Protein AF-A0A3C0HLF7-F1 (afdb_monomer_lite)

Sequence (80 aa):
MSTTPTPPKDFERALDELEALVQRLEGGDLSLEESLGAYERGVALYRQCQGALEQAELRIRLLADPADPSGARDFRPDAE

Secondary structure (DSSP, 8-state):
---PPPPPHHHHHHHHHHHHHHHHHHT----HHHHHHHHHHHHHHHHHHHHHHHHHHHHHHHHH-SS-TTTS----S---

pLDDT: mean 80.07, std 17.58, range [33.12, 96.12]

Structure (mmCIF, N/CA/C/O backbone):
data_AF-A0A3C0HLF7-F1
#
_entry.id   AF-A0A3C0HLF7-F1
#
loop_
_atom_site.group_PDB
_atom_site.id
_atom_site.type_symbol
_atom_site.label_atom_id
_atom_site.label_alt_id
_atom_site.label_comp_id
_atom_site.label_asym_id
_atom_site.label_entity_id
_atom_site.label_seq_id
_atom_site.pdbx_PDB_ins_code
_atom_site.Cartn_x
_atom_site.Cartn_y
_atom_site.Cartn_z
_atom_site.occupancy
_atom_site.B_iso_or_equiv
_atom_site.auth_seq_id
_atom_site.auth_comp_id
_atom_site.auth_asym_id
_atom_site.auth_atom_id
_atom_site.pdbx_PDB_model_num
ATOM 1 N N . MET A 1 1 ? -2.781 -0.979 -33.034 1.00 33.12 1 MET A N 1
ATOM 2 C CA . MET A 1 1 ? -3.014 -2.041 -32.035 1.00 33.12 1 MET A CA 1
ATOM 3 C C . MET A 1 1 ? -2.172 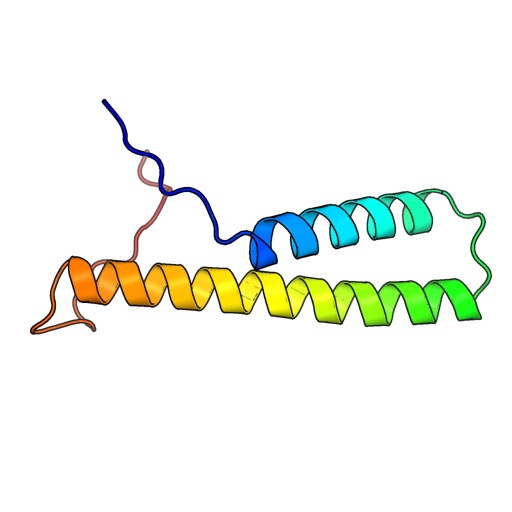-1.685 -30.828 1.00 33.12 1 MET A C 1
ATOM 5 O O . MET A 1 1 ? -0.961 -1.836 -30.891 1.00 33.12 1 MET A O 1
ATOM 9 N N . SER A 1 2 ? -2.783 -1.083 -29.811 1.00 35.31 2 SER A N 1
ATOM 10 C CA . SER A 1 2 ? -2.073 -0.663 -28.602 1.00 35.31 2 SER A CA 1
ATOM 11 C C . SER A 1 2 ? -1.969 -1.865 -27.675 1.00 35.31 2 SER A C 1
ATOM 13 O O . SER A 1 2 ? -2.969 -2.301 -27.112 1.00 35.31 2 SER A O 1
ATOM 15 N N . THR A 1 3 ? -0.782 -2.453 -27.585 1.00 38.62 3 THR A N 1
ATOM 16 C CA . THR A 1 3 ? -0.498 -3.532 -26.639 1.00 38.62 3 THR A CA 1
ATOM 17 C C . THR A 1 3 ? -0.312 -2.897 -25.265 1.00 38.62 3 THR A C 1
ATOM 19 O O . THR A 1 3 ? 0.793 -2.491 -24.916 1.00 38.62 3 THR A O 1
ATOM 22 N N . THR A 1 4 ? -1.397 -2.729 -24.508 1.00 45.81 4 THR A N 1
ATOM 23 C CA . THR A 1 4 ? -1.308 -2.261 -23.120 1.00 45.81 4 THR A CA 1
ATOM 24 C C . THR A 1 4 ? -0.612 -3.349 -22.297 1.00 45.81 4 THR A C 1
ATOM 26 O O . THR A 1 4 ? -1.084 -4.490 -22.307 1.00 45.81 4 THR A O 1
ATOM 29 N N . PRO A 1 5 ? 0.514 -3.060 -21.624 1.00 59.66 5 PRO A N 1
ATOM 30 C CA . PRO A 1 5 ? 1.163 -4.041 -20.767 1.00 59.66 5 PRO A CA 1
ATOM 31 C C . PRO A 1 5 ? 0.218 -4.402 -19.617 1.00 59.66 5 PRO A C 1
ATOM 33 O O . PRO A 1 5 ? -0.258 -3.526 -18.899 1.00 59.66 5 PRO A O 1
ATOM 36 N N . THR A 1 6 ? -0.081 -5.692 -19.463 1.00 60.78 6 THR A N 1
ATOM 37 C CA . THR A 1 6 ? -0.846 -6.190 -18.317 1.00 60.78 6 THR A CA 1
ATOM 38 C C . THR A 1 6 ? -0.003 -5.996 -17.055 1.00 60.78 6 THR A C 1
ATOM 40 O O . THR A 1 6 ? 1.146 -6.454 -17.037 1.00 60.78 6 THR A O 1
ATOM 43 N N .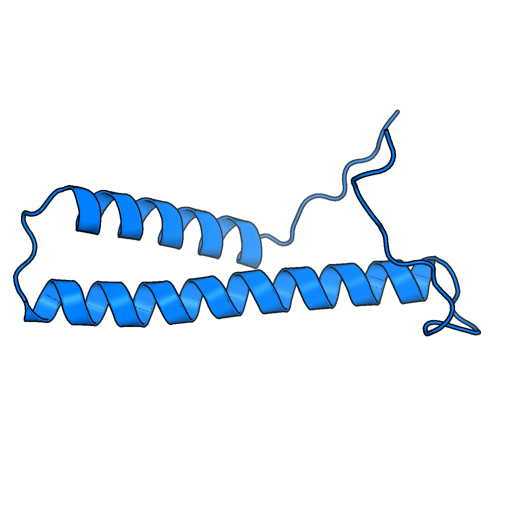 PRO A 1 7 ? -0.522 -5.312 -16.020 1.00 63.97 7 PRO A N 1
ATOM 44 C CA . PRO A 1 7 ? 0.198 -5.158 -14.766 1.00 63.97 7 PRO A CA 1
ATOM 45 C C . PRO A 1 7 ? 0.499 -6.528 -14.134 1.00 63.97 7 PRO A C 1
ATOM 47 O O . PRO A 1 7 ? -0.206 -7.510 -14.383 1.00 63.97 7 PRO A O 1
ATOM 50 N N . PRO A 1 8 ? 1.571 -6.640 -13.334 1.00 73.25 8 PRO A N 1
ATOM 51 C CA . PRO A 1 8 ? 1.876 -7.880 -12.636 1.00 73.25 8 PRO A CA 1
ATOM 52 C C . PRO A 1 8 ? 0.721 -8.257 -11.698 1.00 73.25 8 PRO A C 1
ATOM 54 O O . PRO A 1 8 ? 0.156 -7.396 -11.028 1.00 73.25 8 PRO A O 1
ATOM 57 N N . LYS A 1 9 ? 0.401 -9.556 -11.607 1.00 75.00 9 LYS A N 1
ATOM 58 C CA . LYS A 1 9 ? -0.699 -10.073 -10.766 1.00 75.00 9 LYS A CA 1
ATOM 59 C C . LYS A 1 9 ? -0.631 -9.600 -9.311 1.00 75.00 9 LYS A C 1
ATOM 61 O O . LYS A 1 9 ? -1.666 -9.434 -8.673 1.00 75.00 9 LYS A O 1
ATOM 66 N N . ASP A 1 10 ? 0.574 -9.387 -8.788 1.00 81.31 10 ASP A N 1
ATOM 67 C CA . ASP A 1 10 ? 0.785 -8.893 -7.427 1.00 81.31 10 ASP A CA 1
ATOM 68 C C . ASP A 1 10 ? 0.349 -7.432 -7.244 1.00 81.31 10 ASP A C 1
ATOM 70 O O . ASP A 1 10 ? -0.056 -7.062 -6.146 1.00 81.31 10 ASP A O 1
ATOM 74 N N . PHE A 1 11 ? 0.395 -6.615 -8.303 1.00 90.44 11 PHE A N 1
ATOM 75 C CA . PHE A 1 11 ? -0.118 -5.244 -8.287 1.00 90.44 11 PHE A CA 1
ATOM 76 C C . PHE A 1 11 ? -1.645 -5.232 -8.290 1.00 90.44 11 PHE A C 1
ATOM 78 O O . PHE A 1 11 ? -2.242 -4.618 -7.415 1.00 90.44 11 PHE A O 1
ATOM 85 N N . GLU A 1 12 ? -2.275 -5.947 -9.229 1.00 91.06 12 GLU A N 1
ATOM 86 C CA . GLU A 1 12 ? -3.743 -5.990 -9.331 1.00 91.06 12 GLU A CA 1
ATOM 87 C C . GLU A 1 12 ? -4.371 -6.503 -8.037 1.00 91.06 12 GLU A C 1
ATOM 89 O O . GLU A 1 12 ? -5.325 -5.925 -7.530 1.00 91.06 12 GLU A O 1
ATOM 94 N N . ARG A 1 13 ? -3.778 -7.545 -7.445 1.00 91.56 13 ARG A N 1
ATOM 95 C CA . ARG A 1 13 ? -4.246 -8.092 -6.174 1.00 91.56 13 ARG A CA 1
ATOM 96 C C . ARG A 1 13 ? -4.084 -7.112 -5.010 1.00 91.56 13 ARG A C 1
ATOM 98 O O . ARG A 1 13 ? -4.973 -7.032 -4.170 1.00 91.56 13 ARG A O 1
ATOM 105 N N . ALA A 1 14 ? -2.953 -6.410 -4.930 1.00 93.25 14 ALA A N 1
ATOM 106 C CA . ALA A 1 14 ? -2.722 -5.434 -3.867 1.00 93.25 14 ALA A CA 1
ATOM 107 C C . ALA A 1 14 ? -3.656 -4.222 -3.995 1.00 93.25 14 ALA A C 1
ATOM 109 O O . ALA A 1 14 ? -4.108 -3.691 -2.982 1.00 93.25 14 ALA A O 1
ATOM 110 N N . LEU A 1 15 ? -3.964 -3.814 -5.228 1.00 94.62 15 LEU A N 1
ATOM 111 C CA . LEU A 1 15 ? -4.909 -2.744 -5.515 1.00 94.62 15 LEU A CA 1
ATOM 112 C C . LEU A 1 15 ? -6.342 -3.137 -5.132 1.00 94.62 15 LEU A C 1
ATOM 114 O O . LEU A 1 15 ? -6.989 -2.381 -4.417 1.00 94.62 15 LEU A O 1
ATOM 118 N N . ASP A 1 16 ? -6.792 -4.332 -5.516 1.00 95.75 16 ASP A N 1
ATOM 119 C CA . ASP A 1 16 ? -8.124 -4.853 -5.171 1.00 95.75 16 ASP A CA 1
ATOM 120 C C . ASP A 1 16 ? -8.303 -4.977 -3.643 1.00 95.75 16 ASP A C 1
ATOM 122 O O . ASP A 1 16 ? -9.304 -4.538 -3.073 1.00 95.75 16 ASP A O 1
ATOM 126 N N . GLU A 1 17 ? -7.274 -5.473 -2.941 1.00 94.94 17 GLU A N 1
ATOM 127 C CA . GLU A 1 17 ? -7.281 -5.540 -1.475 1.00 94.94 17 GLU A CA 1
ATOM 128 C C . GLU A 1 17 ? -7.336 -4.140 -0.839 1.00 94.94 17 GLU A C 1
ATOM 130 O O . GLU A 1 17 ? -8.015 -3.946 0.173 1.00 94.94 17 GLU A O 1
ATOM 135 N N . LEU A 1 18 ? -6.652 -3.154 -1.430 1.00 95.56 18 LEU A N 1
ATOM 136 C CA . LEU A 1 18 ? -6.667 -1.770 -0.959 1.00 95.56 18 LEU A CA 1
ATOM 137 C C . LEU A 1 18 ? -8.045 -1.126 -1.164 1.00 95.56 18 LEU A C 1
ATOM 139 O O . LEU A 1 18 ? -8.547 -0.485 -0.243 1.00 95.56 18 LEU A O 1
ATOM 143 N N . GLU A 1 19 ? -8.675 -1.322 -2.322 1.00 95.62 19 GLU A N 1
ATOM 144 C CA . GLU A 1 19 ? -10.026 -0.823 -2.612 1.00 95.62 19 GLU A CA 1
ATOM 145 C C . GLU A 1 19 ? -11.061 -1.417 -1.651 1.00 95.62 19 GLU A C 1
ATOM 147 O O . GLU A 1 19 ? -11.848 -0.680 -1.051 1.00 95.62 19 GLU A O 1
ATOM 152 N N . ALA A 1 20 ? -11.016 -2.732 -1.423 1.00 94.50 20 ALA A N 1
ATOM 153 C CA . ALA A 1 20 ? -11.894 -3.400 -0.465 1.00 94.50 20 ALA A CA 1
ATOM 154 C C . ALA A 1 20 ? -11.699 -2.872 0.968 1.00 94.50 20 ALA A C 1
ATOM 156 O O . ALA A 1 20 ? -12.652 -2.752 1.744 1.00 94.50 20 ALA A O 1
ATOM 157 N N . LEU A 1 21 ? -10.460 -2.544 1.336 1.00 94.38 21 LEU A N 1
ATOM 158 C CA . LEU A 1 21 ? -10.137 -1.995 2.646 1.00 94.38 21 LEU A CA 1
ATOM 159 C C . LEU A 1 21 ? -10.656 -0.561 2.814 1.00 94.38 21 LEU A C 1
ATOM 161 O O . LEU A 1 21 ? -11.210 -0.240 3.867 1.00 94.38 21 LEU A O 1
ATOM 165 N N . VAL A 1 22 ? -10.531 0.277 1.782 1.00 93.62 22 VAL A N 1
ATOM 166 C CA . VAL A 1 22 ? -11.094 1.637 1.768 1.00 93.62 22 VAL A CA 1
ATOM 167 C C . VAL A 1 22 ? -12.613 1.586 1.900 1.00 93.62 22 VAL A C 1
ATOM 169 O O . VAL A 1 22 ? -13.155 2.245 2.783 1.00 93.62 22 VAL A O 1
ATOM 172 N N . GLN A 1 23 ? -13.290 0.721 1.139 1.00 92.75 23 GLN A N 1
ATOM 173 C CA . GLN A 1 23 ? -14.743 0.549 1.252 1.00 92.75 23 GLN A CA 1
ATOM 174 C C . GLN A 1 23 ? -15.181 0.161 2.671 1.00 92.75 23 GLN A C 1
ATOM 176 O O . GLN A 1 23 ? -16.199 0.643 3.168 1.00 92.75 23 GLN A O 1
ATOM 181 N N . ARG A 1 24 ? -14.408 -0.690 3.358 1.00 90.00 24 ARG A N 1
ATOM 182 C CA . ARG A 1 24 ? -14.684 -1.047 4.760 1.00 90.00 24 ARG A CA 1
ATOM 183 C C . ARG A 1 24 ? -14.494 0.129 5.716 1.00 90.00 24 ARG A C 1
ATOM 185 O O . ARG A 1 24 ? -15.291 0.271 6.638 1.00 90.00 24 ARG A O 1
ATOM 192 N N . LEU A 1 25 ? -13.465 0.951 5.510 1.00 89.06 25 LEU A N 1
ATOM 193 C CA . LEU A 1 25 ? -13.225 2.161 6.304 1.00 89.06 25 LEU A CA 1
ATOM 194 C C . LEU A 1 25 ? -14.337 3.199 6.107 1.00 89.06 25 LEU A C 1
ATOM 196 O O . LEU A 1 25 ? -14.799 3.792 7.079 1.00 89.06 25 LEU A O 1
ATOM 200 N N . GLU A 1 26 ? -14.805 3.380 4.872 1.00 90.75 26 GLU A N 1
ATOM 201 C CA . GLU A 1 26 ? -15.907 4.291 4.542 1.00 90.75 26 GLU A CA 1
ATOM 202 C C . GLU A 1 26 ? -17.260 3.817 5.091 1.00 90.75 26 GLU A C 1
ATOM 204 O O . GLU A 1 26 ? -18.141 4.636 5.349 1.00 90.75 26 GLU A O 1
ATOM 209 N N . GLY A 1 27 ? -17.417 2.509 5.317 1.00 88.06 27 GLY A N 1
ATOM 210 C CA . GLY A 1 27 ? -18.623 1.920 5.899 1.00 88.06 27 GLY A CA 1
ATOM 211 C C . GLY A 1 27 ? -18.889 2.318 7.356 1.00 88.06 27 GLY A C 1
ATOM 212 O O . GLY A 1 27 ? -20.032 2.253 7.794 1.00 88.06 27 GLY A O 1
ATOM 213 N N . GLY A 1 28 ? -17.872 2.753 8.110 1.00 84.31 28 GLY A N 1
ATOM 214 C CA . GLY A 1 28 ? -18.041 3.320 9.456 1.00 84.31 28 GLY A CA 1
ATOM 215 C C . GLY A 1 28 ? -18.390 2.335 10.585 1.00 84.31 28 GLY A C 1
ATOM 216 O O . GLY A 1 28 ? -18.525 2.764 11.727 1.00 84.31 28 GLY A O 1
ATOM 217 N N . ASP A 1 29 ? -18.495 1.034 10.304 1.00 87.69 29 ASP A N 1
ATOM 218 C CA . ASP A 1 29 ? -18.813 -0.021 11.288 1.00 87.69 29 ASP A CA 1
ATOM 219 C C . ASP A 1 29 ? -17.581 -0.561 12.050 1.00 87.69 29 ASP A C 1
ATOM 221 O O . ASP A 1 29 ? -17.691 -1.480 12.860 1.00 87.69 29 ASP A O 1
ATOM 225 N N . LEU A 1 30 ? -16.385 -0.020 11.795 1.00 90.19 30 LEU A N 1
ATOM 226 C CA . LEU A 1 30 ? -15.144 -0.503 12.404 1.00 90.19 30 LEU A CA 1
ATOM 227 C C . LEU A 1 30 ? -14.914 0.121 13.781 1.00 90.19 30 LEU A C 1
ATOM 229 O O . LEU A 1 30 ? -15.034 1.333 13.973 1.00 90.19 30 LEU A O 1
ATOM 233 N N . SER A 1 31 ? -14.480 -0.700 14.736 1.00 94.56 31 SER A N 1
ATOM 234 C CA . SER A 1 31 ? -13.935 -0.190 15.993 1.00 94.56 31 SER A CA 1
ATOM 235 C C . SER A 1 31 ? -12.633 0.594 15.765 1.00 94.56 31 SER A C 1
ATOM 237 O O . SER A 1 31 ? -12.018 0.540 14.696 1.00 94.56 31 SER A O 1
ATOM 239 N N . LEU A 1 32 ? -12.172 1.326 16.784 1.00 92.00 32 LEU A N 1
ATOM 240 C CA . LEU A 1 32 ? -10.914 2.077 16.709 1.00 92.00 32 LEU A CA 1
ATOM 241 C C . LEU A 1 32 ? -9.712 1.164 16.409 1.00 92.00 32 LEU A C 1
ATOM 243 O O . LEU A 1 32 ? -8.866 1.512 15.589 1.00 92.00 32 LEU A O 1
ATOM 247 N N . GLU A 1 33 ? -9.645 0.000 17.059 1.00 94.19 33 GLU A N 1
ATOM 248 C CA . GLU A 1 33 ? -8.555 -0.963 16.870 1.00 94.19 33 GLU A CA 1
ATOM 249 C C . GLU A 1 33 ? -8.574 -1.555 15.454 1.00 94.19 33 GLU A C 1
ATOM 251 O O . GLU A 1 33 ? -7.541 -1.612 14.787 1.00 94.19 33 GLU A O 1
ATOM 256 N N . GLU A 1 34 ? -9.758 -1.899 14.944 1.00 92.81 34 GLU A N 1
ATOM 257 C CA . GLU A 1 34 ? -9.909 -2.375 13.568 1.00 92.81 34 GLU A CA 1
ATOM 258 C C . GLU A 1 34 ? -9.586 -1.291 12.538 1.00 92.81 34 GLU A C 1
ATOM 260 O O . GLU A 1 34 ? -8.981 -1.585 11.510 1.00 92.81 34 GLU A O 1
ATOM 265 N N . SER A 1 35 ? -9.943 -0.037 12.819 1.00 92.25 35 SER A N 1
ATOM 266 C CA . SER A 1 35 ? -9.629 1.105 11.955 1.00 92.25 35 SER A CA 1
ATOM 267 C C . SER A 1 35 ? -8.122 1.349 11.874 1.00 92.25 35 SER A C 1
ATOM 269 O O . SER A 1 35 ? -7.597 1.609 10.792 1.00 92.25 35 SER A O 1
ATOM 271 N N . LEU A 1 36 ? -7.407 1.216 12.998 1.00 94.25 36 LEU A N 1
ATOM 272 C CA . LEU A 1 36 ? -5.945 1.302 13.034 1.00 94.25 36 LEU A CA 1
ATOM 273 C C . LEU A 1 36 ? -5.299 0.158 12.245 1.00 94.25 36 LEU A C 1
ATOM 275 O O . LEU A 1 36 ? -4.445 0.416 11.398 1.00 94.25 36 LEU A O 1
ATOM 279 N N . GLY A 1 37 ? -5.752 -1.082 12.446 1.00 95.25 37 GLY A N 1
ATOM 280 C CA . GLY A 1 37 ? -5.241 -2.232 11.693 1.00 95.25 37 GLY A CA 1
ATOM 281 C C . GLY A 1 37 ? -5.523 -2.131 10.190 1.00 95.25 37 GLY A C 1
ATOM 282 O O . GLY A 1 37 ? -4.658 -2.435 9.365 1.00 95.25 37 GLY A O 1
ATOM 283 N N . ALA A 1 38 ? -6.711 -1.650 9.815 1.00 93.38 38 ALA A N 1
ATOM 284 C CA . ALA A 1 38 ? -7.059 -1.382 8.426 1.00 93.38 38 ALA A CA 1
ATOM 285 C C . ALA A 1 38 ? -6.140 -0.305 7.828 1.00 93.38 38 ALA A C 1
ATOM 287 O O . ALA A 1 38 ? -5.590 -0.498 6.746 1.00 93.38 38 ALA A O 1
ATOM 288 N N . TYR A 1 39 ? -5.898 0.791 8.548 1.00 92.31 39 TYR A N 1
ATOM 289 C CA . TYR A 1 39 ? -4.988 1.844 8.103 1.00 92.31 39 TYR A CA 1
ATOM 290 C C . TYR A 1 39 ? -3.560 1.326 7.868 1.00 92.31 39 TYR A C 1
ATOM 292 O O . TYR A 1 39 ? -2.995 1.551 6.796 1.00 92.31 39 TYR A O 1
ATOM 300 N N . GLU A 1 40 ? -2.985 0.588 8.821 1.00 96.00 40 GLU A N 1
ATOM 301 C CA . GLU A 1 40 ? -1.643 0.001 8.681 1.00 96.00 40 GLU A CA 1
ATOM 302 C C . GLU A 1 40 ? -1.549 -0.920 7.461 1.00 96.00 40 GLU A C 1
ATOM 304 O O . GLU A 1 40 ? -0.597 -0.840 6.674 1.00 96.00 40 GLU A O 1
ATOM 309 N N . ARG A 1 41 ? -2.567 -1.765 7.265 1.00 95.88 41 ARG A N 1
ATOM 310 C CA . ARG A 1 41 ? -2.648 -2.652 6.104 1.00 95.88 41 ARG A CA 1
ATOM 311 C C . ARG A 1 41 ? -2.769 -1.863 4.800 1.00 95.88 41 ARG A C 1
ATOM 313 O O . ARG A 1 41 ? -2.061 -2.180 3.845 1.00 95.88 41 ARG A O 1
ATOM 320 N N . GLY A 1 42 ? -3.590 -0.817 4.773 1.00 95.69 42 GLY A N 1
ATOM 321 C CA . GLY A 1 42 ? -3.739 0.077 3.626 1.00 95.69 42 GLY A CA 1
ATOM 322 C C . GLY A 1 42 ? -2.424 0.758 3.238 1.00 95.69 42 GLY A C 1
ATOM 323 O O . GLY A 1 42 ? -2.052 0.763 2.066 1.00 95.69 42 GLY A O 1
ATOM 324 N N . VAL A 1 43 ? -1.655 1.251 4.216 1.00 96.12 43 VAL A N 1
ATOM 325 C CA . VAL A 1 43 ? -0.322 1.835 3.974 1.00 96.12 43 VAL A CA 1
ATOM 326 C C . VAL A 1 43 ? 0.644 0.801 3.392 1.00 96.12 43 VAL A C 1
ATOM 328 O O . VAL A 1 43 ? 1.416 1.123 2.484 1.00 96.12 43 VAL A O 1
ATOM 331 N N . ALA A 1 44 ? 0.614 -0.440 3.884 1.00 96.06 44 ALA A N 1
ATOM 332 C CA . ALA A 1 44 ? 1.458 -1.510 3.357 1.00 96.06 44 ALA A CA 1
ATOM 333 C C . ALA A 1 44 ? 1.118 -1.845 1.893 1.00 96.06 44 ALA A C 1
ATOM 335 O O . ALA A 1 44 ? 2.021 -1.913 1.058 1.00 96.06 44 ALA A O 1
ATOM 336 N N . LEU A 1 45 ? -0.173 -1.986 1.573 1.00 95.94 45 LEU A N 1
ATOM 337 C CA . LEU A 1 45 ? -0.657 -2.242 0.213 1.00 95.94 45 LEU A CA 1
ATOM 338 C C . LEU A 1 45 ? -0.311 -1.088 -0.734 1.00 95.94 45 LEU A C 1
ATOM 340 O O . LEU A 1 45 ? 0.221 -1.319 -1.818 1.00 95.94 45 LEU A O 1
ATOM 344 N N . TYR A 1 46 ? -0.502 0.159 -0.295 1.00 94.00 46 TYR A N 1
ATOM 345 C CA . TYR A 1 46 ? -0.117 1.344 -1.063 1.00 94.00 46 TYR A CA 1
ATOM 346 C C . TYR A 1 46 ? 1.373 1.333 -1.431 1.00 94.00 46 TYR A C 1
ATOM 348 O O . TYR A 1 46 ? 1.732 1.547 -2.590 1.00 94.00 46 TYR A O 1
ATOM 356 N N . ARG A 1 47 ? 2.253 1.035 -0.466 1.00 94.00 47 ARG A N 1
ATOM 357 C CA . ARG A 1 47 ? 3.701 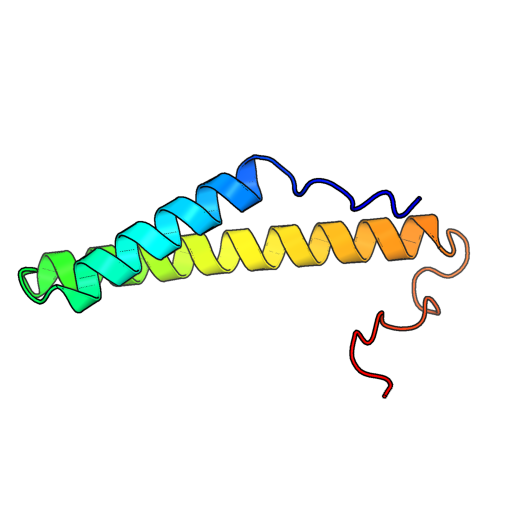0.941 -0.715 1.00 94.00 47 ARG A CA 1
ATOM 358 C C . ARG A 1 47 ? 4.048 -0.179 -1.691 1.00 94.00 47 ARG A C 1
ATOM 360 O O . ARG A 1 47 ? 4.928 0.006 -2.527 1.00 94.00 47 ARG A O 1
ATOM 367 N N . GLN A 1 48 ? 3.362 -1.316 -1.602 1.00 92.50 48 GLN A N 1
ATOM 368 C CA . GLN A 1 48 ? 3.537 -2.416 -2.548 1.00 92.50 48 GLN A CA 1
ATOM 369 C C . GLN A 1 48 ? 3.145 -1.994 -3.972 1.00 92.50 48 GLN A C 1
ATOM 371 O O . GLN A 1 48 ? 3.896 -2.255 -4.911 1.00 92.50 48 GLN A O 1
ATOM 376 N N . CYS A 1 49 ? 2.015 -1.300 -4.129 1.00 92.25 49 CYS A N 1
ATOM 377 C CA . CYS A 1 49 ? 1.572 -0.776 -5.418 1.00 92.25 49 CYS A CA 1
ATOM 378 C C . CYS A 1 49 ? 2.575 0.228 -6.001 1.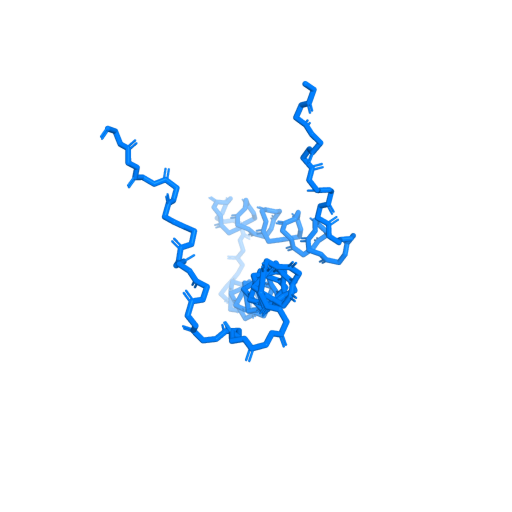00 92.25 49 CYS A C 1
ATOM 380 O O . CYS A 1 49 ? 2.958 0.098 -7.161 1.00 92.25 49 CYS A O 1
ATOM 382 N N . GLN A 1 50 ? 3.042 1.187 -5.196 1.00 91.81 50 GLN A N 1
ATOM 383 C CA . GLN A 1 50 ? 4.057 2.162 -5.613 1.00 91.81 50 GLN A CA 1
ATOM 384 C C . GLN A 1 50 ? 5.345 1.474 -6.078 1.00 91.81 50 GLN A C 1
ATOM 386 O O . GLN A 1 50 ? 5.781 1.702 -7.202 1.00 91.81 50 GLN A O 1
ATOM 391 N N . GLY A 1 51 ? 5.886 0.544 -5.284 1.00 90.44 51 GLY A N 1
ATOM 392 C CA . GLY A 1 51 ? 7.107 -0.173 -5.654 1.00 90.44 51 GLY A CA 1
ATOM 393 C C . GLY A 1 51 ? 6.963 -0.991 -6.942 1.00 90.44 51 GLY A C 1
ATOM 394 O O . GLY A 1 51 ? 7.894 -1.057 -7.745 1.00 90.44 51 GLY A O 1
ATOM 395 N N . ALA A 1 52 ? 5.792 -1.587 -7.186 1.00 88.44 52 ALA A N 1
ATOM 396 C CA . ALA A 1 52 ? 5.522 -2.291 -8.438 1.00 88.44 52 ALA A CA 1
ATOM 397 C C . ALA A 1 52 ? 5.491 -1.340 -9.649 1.00 88.44 52 ALA A C 1
ATOM 399 O O . ALA A 1 52 ? 6.021 -1.687 -10.707 1.00 88.44 52 ALA A O 1
ATOM 400 N N . LEU A 1 53 ? 4.923 -0.138 -9.495 1.00 90.06 53 LEU A N 1
ATOM 401 C CA . LEU A 1 53 ? 4.928 0.893 -10.537 1.00 90.06 53 LEU A CA 1
ATOM 402 C C . LEU A 1 53 ? 6.343 1.416 -10.811 1.00 90.06 53 LEU A C 1
ATOM 404 O O . LEU A 1 53 ? 6.734 1.508 -11.972 1.00 90.06 53 LEU A O 1
ATOM 408 N N . GLU A 1 54 ? 7.137 1.671 -9.770 1.00 88.38 54 GLU A N 1
ATOM 409 C CA . GLU A 1 54 ? 8.540 2.086 -9.903 1.00 88.38 54 GLU A CA 1
ATOM 410 C C . GLU A 1 54 ? 9.370 1.036 -10.658 1.00 88.38 54 GLU A C 1
ATOM 412 O O . GLU A 1 54 ? 10.156 1.365 -11.548 1.00 88.38 54 GLU A O 1
ATOM 417 N N . GLN A 1 55 ? 9.169 -0.253 -10.358 1.00 86.19 55 GLN A N 1
ATOM 418 C CA . GLN A 1 55 ? 9.844 -1.327 -11.091 1.00 86.19 55 GLN A CA 1
ATOM 419 C C . GLN A 1 55 ? 9.395 -1.420 -12.550 1.00 86.19 55 GLN A C 1
ATOM 421 O O . GLN A 1 55 ? 10.227 -1.659 -13.430 1.00 86.19 55 GLN A O 1
ATOM 426 N N . ALA A 1 56 ? 8.103 -1.232 -12.819 1.00 85.94 56 ALA A N 1
ATOM 427 C CA . ALA A 1 56 ? 7.589 -1.201 -14.181 1.00 85.94 56 ALA A CA 1
ATOM 428 C C . ALA A 1 56 ? 8.186 -0.025 -14.972 1.00 85.94 56 ALA A C 1
ATOM 430 O O . ALA A 1 56 ? 8.662 -0.225 -16.090 1.00 85.94 56 ALA A O 1
ATOM 431 N N . GLU A 1 57 ? 8.247 1.167 -14.376 1.00 85.31 57 GLU A N 1
ATOM 432 C CA . GLU A 1 57 ? 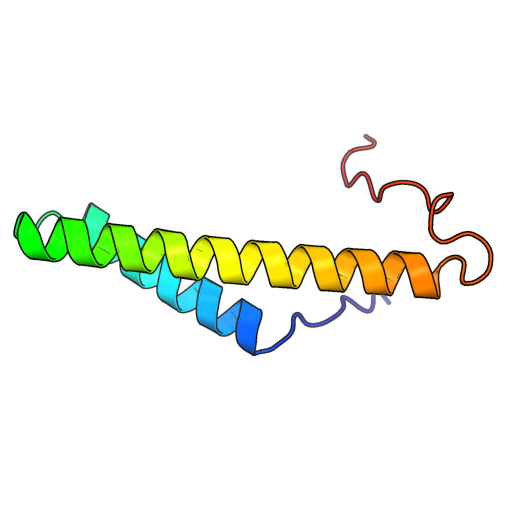8.876 2.350 -14.968 1.00 85.31 57 GLU A CA 1
ATOM 433 C C . GLU A 1 57 ? 10.359 2.105 -15.267 1.00 85.31 57 GLU A C 1
ATOM 435 O O . GLU A 1 57 ? 10.809 2.326 -16.393 1.00 85.31 57 GLU A O 1
ATOM 440 N N . LEU A 1 58 ? 11.115 1.576 -14.299 1.00 85.38 58 LEU A N 1
ATOM 441 C CA . LEU A 1 58 ? 12.525 1.237 -14.491 1.00 85.38 58 LEU A CA 1
ATOM 442 C C . LEU A 1 58 ? 12.704 0.247 -15.647 1.00 85.38 58 LEU A C 1
ATOM 444 O O . LEU A 1 58 ? 13.614 0.392 -16.467 1.00 85.38 58 LEU A O 1
ATOM 448 N N . ARG A 1 59 ? 11.824 -0.756 -15.738 1.00 83.81 59 ARG A N 1
ATOM 449 C CA . ARG A 1 59 ? 11.867 -1.739 -16.821 1.00 83.81 59 ARG A CA 1
ATOM 450 C C . ARG A 1 59 ? 11.610 -1.091 -18.176 1.00 83.81 59 ARG A C 1
ATOM 452 O O . ARG A 1 59 ? 12.298 -1.436 -19.133 1.00 83.81 59 ARG A O 1
ATOM 459 N N . ILE A 1 60 ? 10.665 -0.156 -18.252 1.00 84.62 60 ILE A N 1
ATOM 460 C CA . ILE A 1 60 ? 10.386 0.615 -19.467 1.00 84.62 60 ILE A CA 1
ATOM 461 C C . ILE A 1 60 ? 11.601 1.467 -19.847 1.00 84.62 60 ILE A C 1
ATOM 463 O O . ILE A 1 60 ? 12.019 1.405 -21.001 1.00 84.62 60 ILE A O 1
ATOM 467 N N . ARG A 1 61 ? 12.217 2.188 -18.898 1.00 81.31 61 ARG A N 1
ATOM 468 C CA . ARG A 1 61 ? 13.425 2.995 -19.159 1.00 81.31 61 ARG A CA 1
ATOM 469 C C . ARG A 1 61 ? 14.569 2.144 -19.724 1.00 81.31 61 ARG A C 1
ATOM 471 O O . ARG A 1 61 ? 15.139 2.505 -20.748 1.00 81.31 61 ARG A O 1
ATOM 478 N N . LEU A 1 62 ? 14.835 0.976 -19.130 1.00 80.75 62 LEU A N 1
ATOM 479 C CA . LEU A 1 62 ? 15.866 0.038 -19.606 1.00 80.75 62 LEU A CA 1
ATOM 480 C C . LEU A 1 62 ? 15.581 -0.533 -21.004 1.00 80.75 62 LEU A C 1
ATOM 482 O O . LEU A 1 62 ? 16.514 -0.843 -21.740 1.00 80.75 62 LEU A O 1
ATOM 486 N N . LEU A 1 63 ? 14.307 -0.726 -21.356 1.00 81.06 63 LEU A N 1
ATOM 487 C CA . LEU A 1 63 ? 13.908 -1.189 -22.688 1.00 81.06 63 LEU A CA 1
ATOM 488 C C . LEU A 1 63 ? 13.963 -0.066 -23.732 1.00 81.06 63 LEU A C 1
ATOM 490 O O . LEU A 1 63 ? 14.217 -0.350 -24.901 1.00 81.06 63 LEU A O 1
ATOM 494 N N . ALA A 1 64 ? 13.705 1.177 -23.322 1.00 80.19 64 ALA A N 1
ATOM 495 C CA . ALA A 1 64 ? 13.715 2.347 -24.192 1.00 80.19 64 ALA A CA 1
ATOM 496 C C . ALA A 1 64 ? 15.139 2.770 -24.576 1.00 80.19 64 ALA A C 1
ATOM 498 O O . ALA A 1 64 ? 15.388 3.026 -25.752 1.00 80.19 64 ALA A O 1
ATOM 499 N N . ASP A 1 65 ? 16.067 2.803 -23.615 1.00 72.62 65 ASP A N 1
ATOM 500 C CA . ASP A 1 65 ? 17.485 3.048 -23.878 1.00 72.62 65 ASP A CA 1
ATOM 501 C C . ASP A 1 65 ? 18.373 2.267 -22.885 1.00 72.62 65 ASP A C 1
ATOM 503 O O . ASP A 1 65 ? 18.552 2.678 -21.735 1.00 72.62 65 ASP A O 1
ATOM 507 N N . PRO A 1 66 ? 18.927 1.108 -23.291 1.00 68.31 66 PRO A N 1
ATOM 508 C CA . PRO A 1 66 ? 19.772 0.296 -22.418 1.00 68.31 66 PRO A CA 1
ATOM 509 C C . PRO A 1 66 ? 21.173 0.890 -22.183 1.00 68.31 66 PRO A C 1
ATOM 511 O O . PRO A 1 66 ? 21.885 0.391 -21.311 1.00 68.31 66 PRO A O 1
ATOM 514 N N . ALA A 1 67 ? 21.592 1.907 -22.950 1.00 69.75 67 ALA A N 1
ATOM 515 C CA . ALA A 1 67 ? 22.910 2.541 -22.844 1.00 69.75 67 ALA A CA 1
ATOM 516 C C . ALA A 1 67 ? 22.884 3.833 -22.004 1.00 69.75 67 ALA A C 1
ATOM 518 O O . ALA A 1 67 ? 23.894 4.170 -21.387 1.00 69.75 67 ALA A O 1
ATOM 519 N N . ASP A 1 68 ? 21.737 4.513 -21.934 1.00 65.00 68 ASP A N 1
ATOM 520 C CA . ASP A 1 68 ? 21.472 5.647 -21.048 1.00 65.00 68 ASP A CA 1
ATOM 521 C C . ASP A 1 68 ? 20.065 5.561 -20.413 1.00 65.00 68 ASP A C 1
ATOM 523 O O . ASP A 1 68 ? 19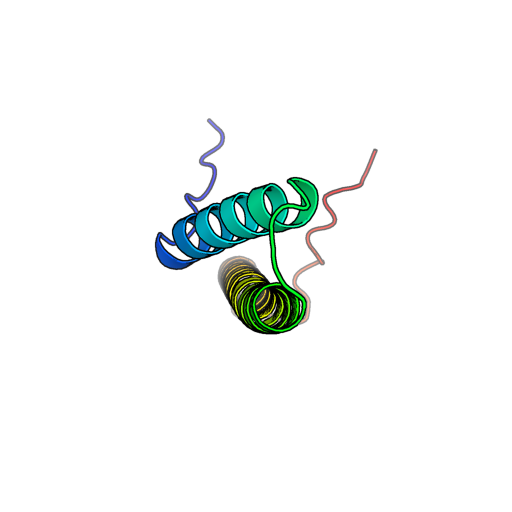.139 6.285 -20.792 1.00 65.00 68 ASP A O 1
ATOM 527 N N . PRO A 1 69 ? 19.890 4.713 -19.383 1.00 59.28 69 PRO A N 1
ATOM 528 C CA . PRO A 1 69 ? 18.617 4.596 -18.670 1.00 59.28 69 PRO A CA 1
ATOM 529 C C . PRO A 1 69 ? 18.226 5.863 -17.888 1.00 59.28 69 PRO A C 1
ATOM 531 O O . PRO A 1 69 ? 17.092 5.958 -17.419 1.00 59.28 69 PRO A O 1
ATOM 534 N N . SER A 1 70 ? 19.141 6.829 -17.744 1.00 63.12 70 SER A N 1
ATOM 535 C CA . SER A 1 70 ? 18.936 8.103 -17.036 1.00 63.12 70 SER A CA 1
ATOM 536 C C . SER A 1 70 ? 18.408 9.201 -17.966 1.00 63.12 70 SER A C 1
ATOM 538 O O . SER A 1 70 ? 17.768 10.141 -17.501 1.00 63.12 70 SER A O 1
ATOM 540 N N . GLY A 1 71 ? 18.682 9.092 -19.271 1.00 58.25 71 GLY A N 1
ATOM 541 C CA . GLY A 1 71 ? 18.212 10.002 -20.319 1.00 58.25 71 GLY A CA 1
ATOM 542 C C . GLY A 1 71 ? 16.849 9.632 -20.911 1.00 58.25 71 GLY A C 1
ATOM 543 O O . GLY A 1 71 ? 16.291 10.399 -21.704 1.00 58.25 71 GLY A O 1
ATOM 544 N N . ALA A 1 72 ? 16.290 8.480 -20.525 1.00 58.47 72 ALA A N 1
ATOM 545 C CA . ALA A 1 72 ? 14.940 8.077 -20.893 1.00 58.47 72 ALA A CA 1
ATOM 546 C C . ALA A 1 72 ? 13.939 9.132 -20.395 1.00 58.47 72 ALA A C 1
ATOM 548 O O . ALA A 1 72 ? 13.704 9.260 -19.194 1.00 58.47 72 ALA A O 1
ATOM 549 N N . ARG A 1 73 ? 13.378 9.910 -21.335 1.00 58.41 73 ARG A N 1
ATOM 550 C CA . ARG A 1 73 ? 12.381 10.954 -21.057 1.00 58.41 73 ARG A CA 1
ATOM 551 C C . ARG A 1 73 ? 11.311 10.393 -20.128 1.00 58.41 73 ARG A C 1
ATOM 553 O O . ARG A 1 73 ? 10.712 9.370 -20.461 1.00 58.41 73 ARG A O 1
ATOM 560 N N . ASP A 1 74 ? 11.069 11.078 -19.010 1.00 59.34 74 ASP A N 1
ATOM 561 C CA . ASP A 1 74 ? 9.951 10.758 -18.129 1.00 59.34 74 ASP A CA 1
ATOM 562 C C . ASP A 1 74 ? 8.687 10.602 -18.967 1.00 59.34 74 ASP A C 1
ATOM 564 O O . ASP A 1 74 ? 8.343 11.473 -19.776 1.00 59.34 74 ASP A O 1
ATOM 568 N N . PHE A 1 75 ? 8.025 9.457 -18.812 1.00 53.81 75 PHE A N 1
ATOM 569 C CA . PHE A 1 75 ? 6.745 9.216 -19.448 1.00 53.81 75 PHE A CA 1
ATOM 570 C C . PHE A 1 75 ? 5.745 10.155 -18.778 1.00 53.81 75 PHE A C 1
ATOM 572 O O . PHE A 1 75 ? 5.182 9.833 -17.739 1.00 53.81 75 PHE A O 1
ATOM 579 N N . ARG A 1 76 ? 5.586 11.364 -19.323 1.00 57.78 76 ARG A N 1
ATOM 580 C CA . ARG A 1 76 ? 4.597 12.329 -18.853 1.00 57.78 76 ARG A CA 1
ATOM 581 C C . ARG A 1 76 ? 3.274 11.991 -19.539 1.00 57.78 76 ARG A C 1
ATOM 583 O O . ARG A 1 76 ? 3.163 12.253 -20.735 1.00 57.78 76 ARG A O 1
ATOM 590 N N . PRO A 1 77 ? 2.277 11.421 -18.837 1.00 49.91 77 PRO A N 1
ATOM 591 C CA . PRO A 1 77 ? 0.984 11.103 -19.440 1.00 49.91 77 PRO A CA 1
ATOM 592 C C . PRO A 1 77 ? 0.126 12.355 -19.704 1.00 49.91 77 PRO A C 1
ATOM 594 O O . PRO A 1 77 ? -1.016 12.219 -20.121 1.00 49.91 77 PRO A O 1
ATOM 597 N N . ASP A 1 78 ? 0.678 13.555 -19.495 1.00 48.28 78 ASP A N 1
ATOM 598 C CA . ASP A 1 78 ? 0.025 14.838 -19.728 1.00 48.28 78 ASP A CA 1
ATOM 599 C C . ASP A 1 78 ? 0.890 15.698 -20.670 1.00 48.28 78 ASP A C 1
ATOM 601 O O . ASP A 1 78 ? 1.882 16.345 -20.298 1.00 48.28 78 ASP A O 1
ATOM 605 N N . ALA A 1 79 ? 0.569 15.583 -21.950 1.00 43.38 79 ALA A N 1
ATOM 606 C CA . ALA A 1 79 ? 0.873 16.567 -22.972 1.00 43.38 79 ALA A CA 1
ATOM 607 C C . ALA A 1 79 ? -0.391 16.659 -23.828 1.00 43.38 79 ALA A C 1
ATOM 609 O O . ALA A 1 79 ? -0.538 15.924 -24.805 1.00 43.38 79 ALA A O 1
ATOM 610 N N . GLU A 1 80 ? -1.329 17.487 -23.368 1.00 41.50 80 GLU A N 1
ATOM 611 C CA . GLU A 1 80 ? -2.321 18.106 -24.251 1.00 41.50 80 GLU A CA 1
ATOM 612 C C . GLU A 1 80 ? -1.631 18.927 -25.355 1.00 41.50 80 GLU A C 1
ATOM 614 O O . GLU A 1 80 ? -0.557 19.526 -25.084 1.00 41.50 80 GLU A O 1
#

Radius of gyration: 17.31 Å; chains: 1; bounding box: 42×28×49 Å

Foldseek 3Di:
DDPDDDQPPLLVVLVVLLVVLVVVLVVVPDDPVRNVVSVVSNVVSVVSNVVSVVVVLLVVLCVVPVPCSPPRPPPDVDDD